Protein AF-A0A7Y5I1Z6-F1 (afdb_monomer_lite)

Sequence (76 aa):
MSGPRARFRPPWWATLGTLALSGLFVTLGLWQLDRGAQKRALFEAFDTGTATAAVGLPPGGSPLGPLRYRRVILQG

pLDDT: mean 79.22, std 15.86, range [48.31, 98.56]

Structure (mmCIF, N/CA/C/O backbone):
data_AF-A0A7Y5I1Z6-F1
#
_entry.id   AF-A0A7Y5I1Z6-F1
#
loop_
_atom_site.group_PDB
_atom_site.id
_atom_site.type_symbol
_atom_site.label_atom_id
_atom_site.label_alt_id
_atom_site.label_comp_id
_atom_site.label_asym_id
_atom_site.label_entity_id
_atom_site.label_seq_id
_atom_site.pdbx_PDB_ins_code
_atom_site.Cartn_x
_atom_site.Cartn_y
_atom_site.Cartn_z
_atom_site.occupancy
_atom_site.B_iso_or_equiv
_atom_site.auth_seq_id
_atom_site.auth_comp_id
_atom_site.auth_asym_id
_atom_site.auth_atom_id
_atom_site.pdbx_PDB_model_num
ATOM 1 N N . MET A 1 1 ? 10.307 14.428 -49.466 1.00 50.31 1 MET A N 1
ATOM 2 C CA . MET A 1 1 ? 11.493 14.157 -48.625 1.00 50.31 1 MET A CA 1
ATOM 3 C C . MET A 1 1 ? 11.031 13.345 -47.423 1.00 50.31 1 MET A C 1
ATOM 5 O O . MET A 1 1 ? 10.484 13.914 -46.490 1.00 50.31 1 MET A O 1
ATOM 9 N N . SER A 1 2 ? 11.132 12.017 -47.478 1.00 62.97 2 SER A N 1
ATOM 10 C CA . SER A 1 2 ? 10.734 11.160 -46.353 1.00 62.97 2 SER A CA 1
ATOM 11 C C . SER A 1 2 ? 11.907 11.059 -45.382 1.00 62.97 2 SER A C 1
ATOM 13 O O . SER A 1 2 ? 12.899 10.406 -45.692 1.00 62.97 2 SER A O 1
ATOM 15 N N . GLY A 1 3 ? 11.825 11.756 -44.247 1.00 73.12 3 GLY A N 1
ATOM 16 C CA . GLY A 1 3 ? 12.832 11.677 -43.188 1.00 73.12 3 GLY A CA 1
ATOM 17 C C . GLY A 1 3 ? 12.895 10.274 -42.566 1.00 73.12 3 GLY A C 1
ATOM 18 O O . GLY A 1 3 ? 11.900 9.538 -42.609 1.00 73.12 3 GLY A O 1
ATOM 19 N N . PRO A 1 4 ? 14.045 9.871 -42.000 1.00 70.81 4 PRO A N 1
ATOM 20 C CA . PRO A 1 4 ? 14.200 8.551 -41.406 1.00 70.81 4 PRO A CA 1
ATOM 21 C C . PRO A 1 4 ? 13.179 8.351 -40.278 1.00 70.81 4 PRO A C 1
ATOM 23 O O . PRO A 1 4 ? 13.112 9.127 -39.326 1.00 70.81 4 PRO A O 1
ATOM 26 N N . ARG A 1 5 ? 12.363 7.296 -40.387 1.00 74.56 5 ARG A N 1
ATOM 27 C CA . ARG A 1 5 ? 11.423 6.891 -39.334 1.00 74.56 5 ARG A CA 1
ATOM 28 C C . ARG A 1 5 ? 12.238 6.287 -38.193 1.00 74.56 5 ARG A C 1
ATOM 30 O O . ARG A 1 5 ? 12.818 5.215 -38.362 1.00 74.56 5 ARG A O 1
ATOM 37 N N . ALA A 1 6 ? 12.297 6.960 -37.045 1.00 73.88 6 ALA A N 1
ATOM 38 C CA . ALA A 1 6 ? 12.932 6.411 -35.852 1.00 73.88 6 ALA A CA 1
ATOM 39 C C . ALA A 1 6 ? 12.241 5.088 -35.477 1.00 73.88 6 ALA A C 1
ATOM 41 O O . ALA A 1 6 ? 11.046 5.055 -35.183 1.00 73.88 6 ALA A O 1
ATOM 42 N N . ARG A 1 7 ? 12.981 3.976 -35.543 1.00 79.25 7 ARG A N 1
ATOM 43 C CA . ARG A 1 7 ? 12.462 2.648 -35.208 1.00 79.25 7 ARG A CA 1
ATOM 44 C C . ARG A 1 7 ? 12.754 2.378 -33.741 1.00 79.25 7 ARG A C 1
ATOM 46 O O . ARG A 1 7 ? 13.915 2.257 -33.360 1.00 79.25 7 ARG A O 1
ATOM 53 N N . PHE A 1 8 ? 11.705 2.268 -32.932 1.00 81.19 8 PHE A N 1
ATOM 54 C CA . PHE A 1 8 ? 11.826 1.901 -31.525 1.00 81.19 8 PHE A CA 1
ATOM 55 C C . PHE A 1 8 ? 12.398 0.481 -31.417 1.00 81.19 8 PHE A C 1
ATOM 57 O O . PHE A 1 8 ? 11.747 -0.501 -31.771 1.00 81.19 8 PHE A O 1
ATOM 64 N N . ARG A 1 9 ? 13.665 0.388 -31.009 1.00 83.88 9 ARG A N 1
ATOM 65 C CA . ARG A 1 9 ? 14.400 -0.864 -30.785 1.00 83.88 9 ARG A CA 1
ATOM 66 C C . ARG A 1 9 ? 15.119 -0.746 -29.442 1.00 83.88 9 ARG A C 1
ATOM 68 O O . ARG A 1 9 ? 16.332 -0.534 -29.430 1.00 83.88 9 ARG A O 1
ATOM 75 N N . PRO A 1 10 ? 14.378 -0.779 -28.320 1.00 83.25 10 PRO A N 1
ATOM 76 C CA . PRO A 1 10 ? 14.998 -0.707 -27.011 1.00 83.25 10 PRO A CA 1
ATOM 77 C C . PRO A 1 10 ? 15.958 -1.891 -26.854 1.00 83.25 10 PRO A C 1
ATOM 79 O O . PRO A 1 10 ? 15.649 -3.002 -27.299 1.00 83.25 10 PRO A O 1
ATOM 82 N N . PRO A 1 11 ? 17.133 -1.680 -26.250 1.00 91.94 11 PRO A N 1
ATOM 83 C CA . PRO A 1 11 ? 18.023 -2.785 -25.957 1.00 91.94 11 PRO A CA 1
ATOM 84 C C . PRO A 1 11 ? 17.344 -3.744 -24.964 1.00 91.94 11 PRO A C 1
ATOM 86 O O . PRO A 1 11 ? 16.532 -3.336 -24.129 1.00 91.94 11 PRO A O 1
ATOM 89 N N . TRP A 1 12 ? 17.664 -5.036 -25.053 1.00 93.69 12 TRP A N 1
ATOM 9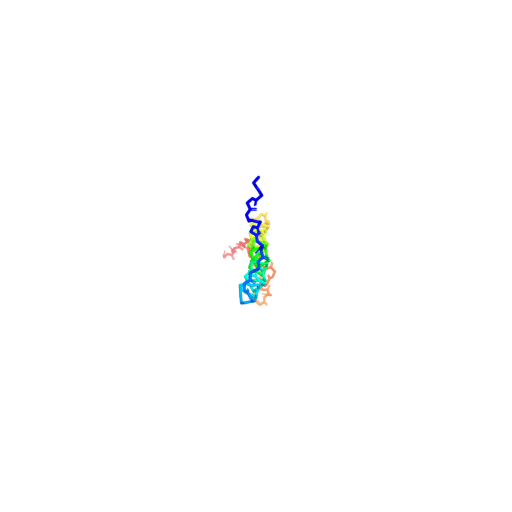0 C CA . TRP A 1 12 ? 16.996 -6.087 -24.272 1.00 93.69 12 TRP A CA 1
ATOM 91 C C . TRP A 1 12 ? 17.077 -5.844 -22.754 1.00 93.69 12 TRP A C 1
ATOM 93 O O . TRP A 1 12 ? 16.105 -6.080 -22.039 1.00 93.69 12 TRP A O 1
ATOM 103 N N . TRP A 1 13 ? 18.188 -5.280 -22.269 1.00 95.19 13 TRP A N 1
ATOM 104 C CA . TRP A 1 13 ? 18.366 -4.937 -20.857 1.00 95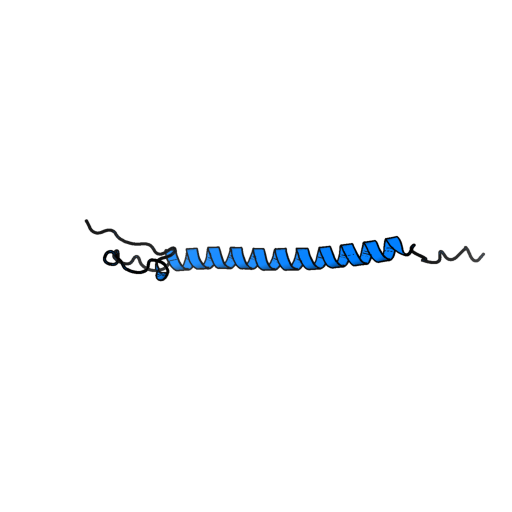.19 13 TRP A CA 1
ATOM 105 C C . TRP A 1 13 ? 17.416 -3.823 -20.400 1.00 95.19 13 TRP A C 1
ATOM 107 O O . TRP A 1 13 ? 16.932 -3.870 -19.274 1.00 95.19 13 TRP A O 1
ATOM 117 N N . ALA A 1 14 ? 17.091 -2.858 -21.269 1.00 94.12 14 ALA A N 1
ATOM 118 C CA . ALA A 1 14 ? 16.131 -1.806 -20.942 1.00 94.12 14 ALA A CA 1
ATOM 119 C C . ALA A 1 14 ? 14.722 -2.390 -20.808 1.00 94.12 14 ALA A C 1
ATOM 121 O O . ALA A 1 14 ? 13.993 -2.022 -19.896 1.00 94.12 14 ALA A O 1
ATOM 122 N N . THR A 1 15 ? 14.376 -3.366 -21.652 1.00 94.50 15 THR A N 1
ATOM 123 C CA . THR A 1 15 ? 13.094 -4.082 -21.558 1.00 94.50 15 THR A CA 1
ATOM 124 C C . THR A 1 15 ? 12.987 -4.856 -20.243 1.00 94.50 15 THR A C 1
ATOM 126 O O . THR A 1 15 ? 11.976 -4.754 -19.550 1.00 94.50 15 THR A O 1
ATOM 129 N N . LEU A 1 16 ? 14.045 -5.578 -19.854 1.00 96.88 16 LEU A N 1
ATOM 130 C CA . LEU A 1 16 ? 14.091 -6.266 -18.559 1.00 96.88 16 LEU A CA 1
ATOM 131 C C . LEU A 1 16 ? 14.025 -5.288 -17.384 1.00 96.88 16 LEU A C 1
ATOM 133 O O . LEU A 1 16 ? 13.291 -5.533 -16.430 1.00 96.88 16 LEU A O 1
ATOM 137 N N . GLY A 1 17 ? 14.744 -4.167 -17.467 1.00 97.69 17 GLY A N 1
ATOM 138 C CA . GLY A 1 17 ? 14.703 -3.112 -16.459 1.00 97.69 17 GLY A CA 1
ATOM 139 C C . GLY A 1 17 ? 13.299 -2.538 -16.291 1.00 97.69 17 GLY A C 1
ATOM 140 O O . GLY A 1 17 ? 12.816 -2.421 -15.168 1.00 97.69 17 GLY A O 1
ATOM 141 N N . THR A 1 18 ? 12.602 -2.250 -17.393 1.00 96.62 18 THR A N 1
ATOM 142 C CA . THR A 1 18 ? 11.209 -1.794 -17.353 1.00 96.62 18 THR A CA 1
ATOM 143 C C . THR A 1 18 ? 10.302 -2.831 -16.703 1.00 96.62 18 THR A C 1
ATOM 145 O O . THR A 1 18 ? 9.553 -2.473 -15.804 1.0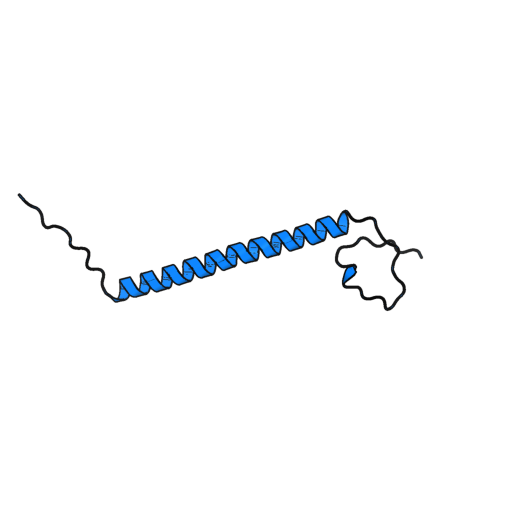0 96.62 18 THR A O 1
ATOM 148 N N . LEU A 1 19 ? 10.400 -4.109 -17.082 1.00 97.50 19 LEU A N 1
ATOM 149 C CA . LEU A 1 19 ? 9.591 -5.171 -16.474 1.00 97.50 19 LEU A CA 1
ATOM 150 C C . LEU A 1 19 ? 9.835 -5.288 -14.963 1.00 97.50 19 LEU A C 1
ATOM 152 O O . LEU A 1 19 ? 8.880 -5.367 -14.190 1.00 97.50 19 LEU A O 1
ATOM 156 N N . ALA A 1 20 ? 11.098 -5.240 -14.536 1.00 98.25 20 ALA A N 1
ATOM 157 C CA . ALA A 1 20 ? 11.460 -5.288 -13.124 1.00 98.25 20 ALA A CA 1
ATOM 158 C C . ALA A 1 20 ? 10.909 -4.078 -12.352 1.00 98.25 20 ALA A C 1
ATOM 160 O O . ALA A 1 20 ? 10.300 -4.246 -11.295 1.00 98.25 20 ALA A O 1
ATOM 161 N N . LEU A 1 21 ? 11.060 -2.865 -12.894 1.00 98.38 21 LEU A N 1
ATOM 162 C CA . LEU A 1 21 ? 10.544 -1.645 -12.272 1.00 98.38 21 LEU A CA 1
ATOM 163 C C . LEU A 1 21 ? 9.016 -1.617 -12.234 1.00 98.38 21 LEU A C 1
ATOM 165 O O . LEU A 1 21 ? 8.448 -1.192 -11.233 1.00 98.38 21 LEU A O 1
ATOM 169 N N . SER A 1 22 ? 8.340 -2.103 -13.276 1.00 98.31 22 SER A N 1
ATOM 170 C CA . SER A 1 22 ? 6.884 -2.251 -13.278 1.00 98.31 22 SER A CA 1
ATOM 171 C C . SER A 1 22 ? 6.422 -3.221 -12.189 1.00 98.31 22 SER A C 1
ATOM 173 O O . SER A 1 22 ? 5.501 -2.898 -11.441 1.00 98.31 22 SER A O 1
ATOM 175 N N . GLY A 1 23 ? 7.090 -4.370 -12.043 1.00 98.38 23 GLY A N 1
ATOM 176 C CA . GLY A 1 23 ? 6.803 -5.325 -10.969 1.00 98.38 23 GLY A CA 1
ATOM 177 C C . GLY A 1 23 ? 7.021 -4.725 -9.578 1.00 98.38 23 GLY A C 1
ATOM 178 O O . GLY A 1 23 ? 6.163 -4.855 -8.701 1.00 98.38 23 GLY A O 1
ATOM 179 N N . LEU A 1 24 ? 8.126 -3.998 -9.391 1.00 98.50 24 LEU A N 1
ATOM 180 C CA . LEU A 1 24 ? 8.416 -3.285 -8.148 1.00 98.50 24 LEU A CA 1
ATOM 181 C C . LEU A 1 24 ? 7.350 -2.225 -7.842 1.00 98.50 24 LEU A C 1
ATOM 183 O O . LEU A 1 24 ? 6.857 -2.164 -6.719 1.00 98.50 24 LEU A O 1
ATOM 187 N N . PHE A 1 25 ? 6.959 -1.428 -8.837 1.00 98.56 25 PHE A N 1
ATOM 188 C CA . PHE A 1 25 ? 5.944 -0.388 -8.693 1.00 98.56 25 PHE A CA 1
ATOM 189 C C . PHE A 1 25 ? 4.594 -0.964 -8.251 1.00 98.56 25 PHE A C 1
ATOM 191 O O . PHE A 1 25 ? 4.003 -0.470 -7.293 1.00 98.56 25 PHE A O 1
ATOM 198 N N . VAL A 1 26 ? 4.136 -2.048 -8.888 1.00 98.38 26 VAL A N 1
ATOM 199 C CA . VAL A 1 26 ? 2.884 -2.725 -8.509 1.00 98.38 26 VAL A CA 1
ATOM 200 C C . VAL A 1 26 ? 2.975 -3.288 -7.092 1.00 98.38 26 VAL A C 1
ATOM 202 O O . VAL A 1 26 ? 2.072 -3.073 -6.286 1.00 98.38 26 VAL A O 1
ATOM 205 N N . THR A 1 27 ? 4.081 -3.956 -6.759 1.00 98.06 27 THR A N 1
ATOM 206 C CA . THR A 1 27 ? 4.283 -4.554 -5.430 1.00 98.06 27 THR A CA 1
ATOM 207 C C . THR A 1 27 ? 4.262 -3.492 -4.329 1.00 98.06 27 THR A C 1
ATOM 209 O O . THR A 1 27 ? 3.594 -3.661 -3.308 1.00 98.06 27 THR A O 1
ATOM 212 N N . LEU A 1 28 ? 4.945 -2.365 -4.548 1.00 97.94 28 LEU A N 1
ATOM 213 C CA . LEU A 1 28 ? 4.947 -1.245 -3.609 1.00 97.94 28 LEU A CA 1
ATOM 214 C C . LEU A 1 28 ? 3.576 -0.573 -3.512 1.00 97.94 28 LEU A C 1
ATOM 216 O O . LEU A 1 28 ? 3.148 -0.254 -2.406 1.00 97.94 28 LEU A O 1
ATOM 220 N N . GLY A 1 29 ? 2.867 -0.396 -4.629 1.00 97.69 29 GLY A N 1
ATOM 221 C CA . GLY A 1 29 ? 1.512 0.156 -4.630 1.00 97.69 29 GLY A CA 1
ATOM 222 C C . GLY A 1 29 ? 0.542 -0.694 -3.806 1.00 97.69 29 GLY A C 1
ATOM 223 O O . GLY A 1 29 ? -0.183 -0.169 -2.962 1.00 97.69 29 GLY A O 1
ATOM 224 N N . LEU A 1 30 ? 0.585 -2.019 -3.971 1.00 98.06 3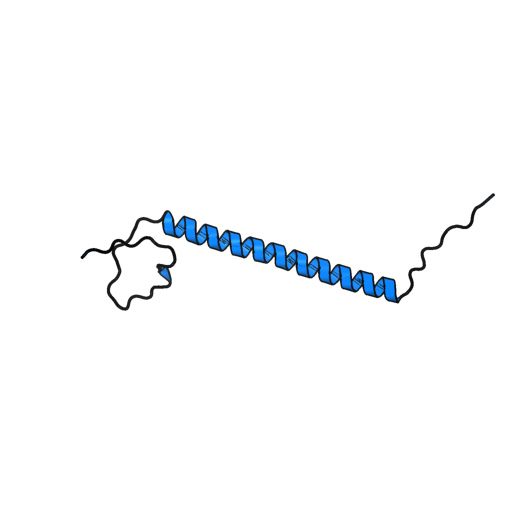0 LEU A N 1
ATOM 225 C CA . LEU A 1 30 ? -0.216 -2.948 -3.168 1.00 98.06 30 LEU A CA 1
ATOM 226 C C . LEU A 1 30 ? 0.140 -2.866 -1.680 1.00 98.06 30 LEU A C 1
ATOM 228 O O . LEU A 1 30 ? -0.753 -2.778 -0.838 1.00 98.06 30 LEU A O 1
ATOM 232 N N . TRP A 1 31 ? 1.433 -2.821 -1.354 1.00 96.81 31 TRP A N 1
ATOM 233 C CA . TRP A 1 31 ? 1.887 -2.660 0.026 1.00 96.81 31 TRP A CA 1
ATOM 234 C C . TRP A 1 31 ? 1.418 -1.338 0.646 1.00 96.81 31 TRP A C 1
ATOM 236 O O . TRP A 1 31 ? 1.011 -1.307 1.807 1.00 96.81 31 TRP A O 1
ATOM 246 N N . GLN A 1 32 ? 1.432 -0.242 -0.116 1.00 97.06 32 GLN A N 1
ATOM 247 C CA . GLN A 1 32 ? 0.938 1.054 0.350 1.00 97.06 32 GLN A CA 1
ATOM 248 C C . GLN A 1 32 ? -0.564 1.019 0.649 1.00 97.06 32 GLN A C 1
ATOM 250 O O . GLN A 1 32 ? -0.989 1.544 1.682 1.00 97.06 32 GLN A O 1
ATOM 255 N N . LEU A 1 33 ? -1.363 0.384 -0.215 1.00 96.38 33 LEU A N 1
ATOM 256 C CA . LEU A 1 33 ? -2.805 0.229 -0.005 1.00 96.38 33 LEU A CA 1
ATOM 257 C C . LEU A 1 33 ? -3.107 -0.602 1.244 1.00 96.38 33 LEU A C 1
ATOM 259 O O . LEU A 1 33 ? -3.909 -0.178 2.080 1.00 96.38 33 LEU A O 1
ATOM 263 N N . ASP A 1 34 ? -2.426 -1.736 1.393 1.00 96.31 34 ASP A N 1
ATOM 264 C CA . ASP A 1 34 ? -2.547 -2.618 2.552 1.00 96.31 34 ASP A CA 1
ATOM 265 C C . ASP A 1 34 ? -2.149 -1.896 3.849 1.00 96.31 34 ASP A C 1
ATOM 267 O O . ASP A 1 34 ? -2.912 -1.853 4.815 1.00 96.31 34 ASP A O 1
ATOM 271 N N . ARG A 1 35 ? -1.013 -1.190 3.855 1.00 94.44 35 ARG A N 1
ATOM 272 C CA . ARG A 1 35 ? -0.601 -0.377 5.008 1.00 94.44 35 ARG A CA 1
ATOM 273 C C . ARG A 1 35 ? -1.582 0.739 5.333 1.00 94.44 35 ARG A C 1
ATOM 275 O O . ARG A 1 35 ? -1.795 1.034 6.509 1.00 94.44 35 ARG A O 1
ATOM 282 N N . GLY A 1 36 ? -2.188 1.354 4.321 1.00 95.38 36 GLY A N 1
ATOM 283 C CA . GLY A 1 36 ? -3.263 2.323 4.505 1.00 95.38 36 GLY A CA 1
ATOM 284 C C . GLY A 1 36 ? -4.492 1.701 5.169 1.00 95.38 36 GLY A C 1
ATOM 285 O O . GLY A 1 36 ? -5.057 2.297 6.085 1.00 95.38 36 GLY A O 1
ATOM 286 N N . ALA A 1 37 ? -4.877 0.493 4.752 1.00 94.50 37 ALA A N 1
ATOM 287 C CA . ALA A 1 37 ? -5.982 -0.251 5.350 1.00 94.50 37 ALA A CA 1
ATOM 288 C C . ALA A 1 37 ? -5.694 -0.638 6.806 1.00 94.50 37 ALA A C 1
ATOM 290 O O . ALA A 1 37 ? -6.530 -0.386 7.669 1.00 94.50 37 ALA A O 1
ATOM 291 N N . GLN A 1 38 ? -4.492 -1.138 7.104 1.00 91.75 38 GLN A N 1
ATOM 292 C CA . GLN A 1 38 ? -4.074 -1.463 8.472 1.00 91.75 38 GLN A CA 1
ATOM 293 C C . GLN A 1 38 ? -4.146 -0.248 9.404 1.00 91.75 38 GLN A C 1
ATOM 295 O O . GLN A 1 38 ? -4.623 -0.356 10.531 1.00 91.75 38 GLN A O 1
ATOM 300 N N . LYS A 1 39 ? -3.690 0.924 8.941 1.00 90.25 39 LYS A N 1
ATOM 301 C CA . LYS A 1 39 ? -3.774 2.162 9.729 1.00 90.25 39 LYS A CA 1
ATOM 302 C C . LYS A 1 39 ? -5.222 2.562 9.992 1.00 90.25 39 LYS A C 1
ATOM 304 O O . LYS A 1 39 ? -5.551 2.880 11.128 1.00 90.25 39 LYS A O 1
ATOM 309 N N . ARG A 1 40 ? -6.084 2.520 8.970 1.00 91.88 40 ARG A N 1
ATOM 310 C CA . ARG A 1 40 ? -7.518 2.813 9.121 1.00 91.88 40 ARG A CA 1
ATOM 311 C C . ARG A 1 40 ? -8.184 1.870 10.124 1.00 91.88 40 ARG A C 1
ATOM 313 O O . ARG A 1 40 ? -8.835 2.356 11.036 1.00 91.88 40 ARG A O 1
ATOM 320 N N . ALA A 1 41 ? -7.925 0.567 10.023 1.00 90.31 41 ALA A N 1
ATOM 321 C CA . ALA A 1 41 ? -8.445 -0.425 10.963 1.00 90.31 41 ALA A CA 1
ATOM 322 C C . ALA A 1 41 ? -7.967 -0.181 12.406 1.00 90.31 41 ALA A C 1
ATOM 324 O O . ALA A 1 41 ? -8.724 -0.375 13.354 1.00 90.31 41 ALA A O 1
ATOM 325 N N . LEU A 1 42 ? -6.721 0.277 12.592 1.00 86.56 42 LEU A N 1
ATOM 326 C CA . LEU A 1 42 ? -6.202 0.628 13.915 1.00 86.56 42 LEU A CA 1
ATOM 327 C C . LEU A 1 42 ? -6.936 1.831 14.522 1.00 86.56 42 LEU A C 1
ATOM 329 O O . LEU A 1 42 ? -7.287 1.792 15.699 1.00 86.56 42 LEU A O 1
ATOM 333 N N . PHE A 1 43 ? -7.166 2.883 13.733 1.00 87.06 43 PHE A N 1
ATOM 334 C CA . PHE A 1 43 ? -7.924 4.050 14.190 1.00 87.06 43 PHE A CA 1
ATOM 335 C C . PHE A 1 43 ? -9.384 3.699 14.474 1.00 87.06 43 PHE A C 1
ATOM 337 O O . PHE A 1 43 ? -9.890 4.057 15.528 1.00 87.06 43 PHE A O 1
ATOM 344 N N . GLU A 1 44 ? -10.024 2.914 13.610 1.00 87.38 44 GLU A N 1
ATOM 345 C CA . GLU A 1 44 ? -11.398 2.449 13.812 1.00 87.38 44 GLU A CA 1
ATOM 346 C C . GLU A 1 44 ? -11.548 1.619 15.097 1.00 87.38 44 GLU A C 1
ATOM 348 O O . GLU A 1 44 ? -12.492 1.818 15.863 1.00 87.38 44 GLU A O 1
ATOM 353 N N . ALA A 1 45 ? -10.587 0.736 15.393 1.00 81.50 45 ALA A N 1
ATOM 354 C CA . ALA A 1 45 ? -10.567 -0.018 16.645 1.00 81.50 45 ALA A CA 1
ATOM 355 C C . ALA A 1 45 ? -10.412 0.896 17.874 1.00 81.50 45 ALA A C 1
ATOM 357 O O . ALA A 1 45 ? -11.019 0.642 18.917 1.00 81.50 45 ALA A O 1
ATOM 358 N N . PHE A 1 46 ? -9.621 1.965 17.755 1.00 81.25 46 PHE A N 1
ATOM 359 C CA . PHE A 1 46 ? -9.444 2.950 18.818 1.00 81.25 46 PHE A CA 1
ATOM 360 C C . PHE A 1 46 ? -10.704 3.798 19.035 1.00 81.25 46 PHE A C 1
ATOM 362 O O . PHE A 1 46 ? -11.161 3.933 20.170 1.00 81.25 46 PHE A O 1
ATOM 369 N N . ASP A 1 47 ? -11.304 4.318 17.965 1.00 78.88 47 ASP A N 1
ATOM 370 C CA . ASP A 1 47 ? -12.539 5.106 18.021 1.00 78.88 47 ASP A CA 1
ATOM 371 C C . ASP A 1 47 ? -13.692 4.266 18.580 1.00 78.88 47 ASP A C 1
ATOM 373 O O . ASP A 1 47 ? -14.401 4.698 19.486 1.00 78.88 47 ASP A O 1
ATOM 377 N N . THR A 1 48 ? -13.823 3.012 18.139 1.00 76.31 48 THR A N 1
ATOM 378 C CA . THR A 1 48 ? -14.823 2.078 18.678 1.00 76.31 48 THR A CA 1
ATOM 379 C C . THR A 1 48 ? -14.585 1.803 20.164 1.00 76.31 48 THR A C 1
ATOM 381 O O . THR A 1 48 ? -15.515 1.866 20.971 1.00 76.31 48 THR A O 1
ATOM 384 N N . GLY A 1 49 ? -13.339 1.531 20.565 1.00 69.75 49 GLY A N 1
ATOM 385 C CA . GLY A 1 49 ? -12.987 1.257 21.961 1.00 69.75 49 GLY A CA 1
ATOM 386 C C . GLY A 1 49 ? -13.210 2.452 22.895 1.00 69.75 49 GLY A C 1
ATOM 387 O O . GLY A 1 49 ? -13.653 2.275 24.034 1.00 69.75 49 GLY A O 1
ATOM 388 N N . THR A 1 50 ? -12.966 3.670 22.407 1.00 65.94 50 THR A N 1
ATOM 389 C CA . THR A 1 50 ? -13.136 4.915 23.174 1.00 65.94 50 THR A CA 1
ATOM 390 C C . THR A 1 50 ? -14.577 5.421 23.205 1.00 65.94 50 THR A C 1
ATOM 392 O O . THR A 1 50 ? -14.983 5.984 24.225 1.00 65.94 50 THR A O 1
ATOM 395 N N . ALA A 1 51 ? -15.359 5.184 22.146 1.00 62.91 51 ALA A N 1
ATOM 396 C CA . ALA A 1 51 ? -16.794 5.470 22.092 1.00 62.91 51 ALA A CA 1
ATOM 397 C C . ALA A 1 51 ? -17.631 4.476 22.917 1.00 62.91 51 ALA A C 1
ATOM 399 O O . ALA A 1 51 ? -18.748 4.789 23.330 1.00 62.91 51 ALA A O 1
ATOM 400 N N . THR A 1 52 ? -17.100 3.281 23.193 1.00 60.28 52 THR A N 1
ATOM 401 C CA . THR A 1 52 ? -17.776 2.288 24.033 1.00 60.28 52 THR A CA 1
ATOM 402 C C . THR A 1 52 ? -17.743 2.715 25.505 1.00 60.28 52 THR A C 1
ATOM 404 O O . THR A 1 52 ? -16.680 3.015 26.051 1.00 60.28 52 THR A O 1
ATOM 407 N N . ALA A 1 53 ? -18.908 2.702 26.166 1.00 57.16 53 ALA A N 1
ATOM 408 C CA . ALA A 1 53 ? -19.051 3.053 27.579 1.00 57.16 53 ALA A CA 1
ATOM 409 C C . ALA A 1 53 ? -18.042 2.299 28.460 1.00 57.16 53 ALA A C 1
ATOM 411 O O . ALA A 1 53 ? -17.792 1.099 28.268 1.00 57.16 53 ALA A O 1
ATOM 412 N N . ALA A 1 54 ? -17.455 3.028 29.412 1.00 60.47 54 ALA A N 1
ATOM 413 C CA . ALA A 1 54 ? -16.415 2.494 30.270 1.00 60.47 54 ALA A CA 1
ATOM 414 C C . ALA A 1 54 ? -16.966 1.348 31.128 1.00 60.47 54 ALA A C 1
ATOM 416 O O . ALA A 1 54 ? -18.028 1.476 31.735 1.00 60.47 54 ALA A O 1
ATOM 417 N N . VAL A 1 55 ? -16.251 0.225 31.165 1.00 63.28 55 VAL A N 1
ATOM 418 C CA . VAL A 1 55 ? -16.652 -0.956 31.946 1.00 63.28 55 VAL A CA 1
ATOM 419 C C . VAL A 1 55 ? -15.827 -1.020 33.224 1.00 63.28 55 VAL A C 1
ATOM 421 O O . VAL A 1 55 ? -14.658 -0.634 33.231 1.00 63.28 55 VAL A O 1
ATOM 424 N N . GLY A 1 56 ? -16.441 -1.465 34.323 1.00 62.38 56 GLY A N 1
ATOM 425 C CA . GLY A 1 56 ? -15.724 -1.711 35.575 1.00 62.38 56 GLY A CA 1
ATOM 426 C C . GLY A 1 56 ? -14.580 -2.699 35.351 1.00 62.38 56 GLY A C 1
ATOM 427 O O . GLY A 1 56 ? -14.710 -3.623 34.546 1.00 62.38 56 GLY A O 1
ATOM 428 N N . LEU A 1 57 ? -13.445 -2.479 36.015 1.00 61.16 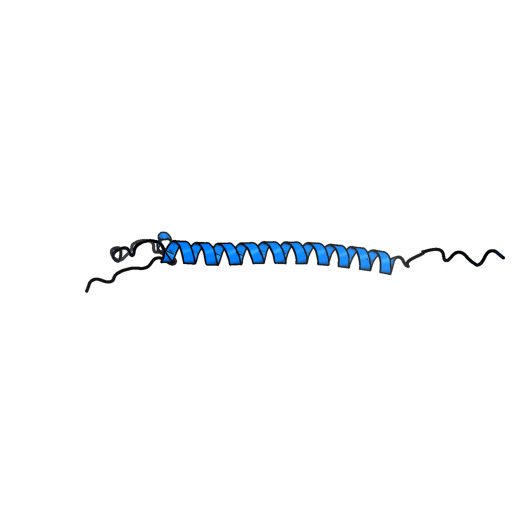57 LEU A N 1
ATOM 429 C CA . LEU A 1 57 ? -12.275 -3.338 35.854 1.00 61.16 57 LEU A CA 1
ATOM 430 C C . LEU A 1 57 ? -12.659 -4.810 36.121 1.00 61.16 57 LEU A C 1
ATOM 432 O O . LEU A 1 57 ? -13.132 -5.116 37.218 1.00 61.16 57 LEU A O 1
ATOM 436 N N . PRO A 1 58 ? -12.492 -5.725 35.148 1.00 63.62 58 PRO A N 1
ATOM 437 C CA . PRO A 1 58 ? -12.794 -7.129 35.373 1.00 63.62 58 PRO A CA 1
ATOM 438 C C . PRO A 1 58 ? -11.847 -7.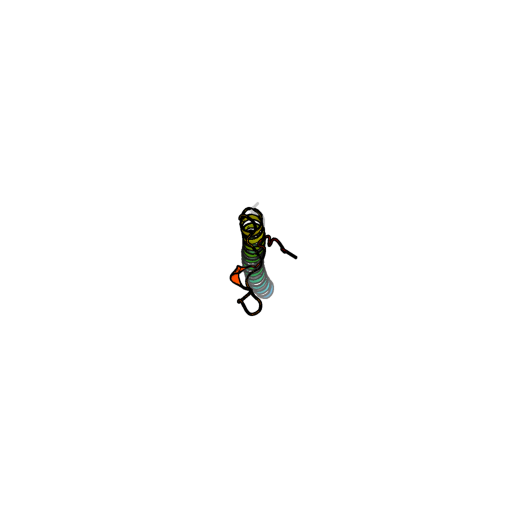710 36.439 1.00 63.62 58 PRO A C 1
ATOM 440 O O . PRO A 1 58 ? -10.700 -7.266 36.547 1.00 63.62 58 PRO A O 1
ATOM 443 N N . PRO A 1 59 ? -12.302 -8.700 37.228 1.00 64.75 59 PRO A N 1
ATOM 444 C CA . PRO A 1 59 ? -11.499 -9.300 38.287 1.00 64.75 59 PRO A CA 1
ATOM 445 C C . PRO A 1 59 ? -10.183 -9.872 37.741 1.00 64.75 59 PRO A C 1
ATOM 447 O O . PRO A 1 59 ? -10.109 -10.342 36.596 1.00 64.75 59 PRO A O 1
ATOM 450 N N . GLY A 1 60 ? -9.138 -9.804 38.573 1.00 62.72 60 GLY A N 1
ATOM 451 C CA . GLY A 1 60 ? -7.775 -10.198 38.218 1.00 62.72 60 GLY A CA 1
ATOM 452 C C . GLY A 1 60 ? -7.716 -11.604 37.619 1.00 62.72 60 GLY A C 1
ATOM 453 O O . GLY A 1 60 ? -8.272 -12.544 38.177 1.00 62.72 60 GLY A O 1
ATOM 454 N N . GLY A 1 61 ? -7.057 -11.733 36.464 1.00 66.62 61 GLY A N 1
ATOM 455 C CA . GLY A 1 61 ? -6.957 -12.990 35.708 1.00 66.62 61 GLY A CA 1
ATOM 456 C C . GLY A 1 61 ? -7.861 -13.079 34.473 1.00 66.62 61 GLY A C 1
ATOM 457 O O . GLY A 1 61 ? -7.746 -14.034 33.710 1.00 66.62 61 GLY A O 1
ATOM 458 N N . SER A 1 62 ? -8.719 -12.084 34.223 1.00 66.69 62 SER A N 1
ATOM 459 C CA . SER A 1 62 ? -9.525 -12.036 32.996 1.00 66.69 62 SER A CA 1
ATOM 460 C C . SER A 1 62 ? -8.666 -11.730 31.756 1.00 66.69 62 SER A C 1
ATOM 462 O O . SER A 1 62 ? -7.783 -10.869 31.822 1.00 66.69 62 SER A O 1
ATOM 464 N N . PRO A 1 63 ? -8.918 -12.380 30.603 1.00 64.06 63 PRO A N 1
ATOM 465 C CA . PRO A 1 63 ? -8.186 -12.096 29.374 1.00 64.06 63 PRO A CA 1
ATOM 466 C C . PRO A 1 63 ? -8.395 -10.635 28.955 1.00 64.06 63 PRO A C 1
ATOM 468 O O . PRO A 1 63 ? -9.521 -10.181 28.782 1.00 64.06 63 PRO A O 1
ATOM 471 N N . LEU A 1 64 ? -7.292 -9.900 28.778 1.00 62.94 64 LEU A N 1
ATOM 472 C CA . LEU A 1 64 ? -7.285 -8.468 28.439 1.00 62.94 64 LEU A CA 1
ATOM 473 C C . LEU A 1 64 ? -7.436 -8.193 26.933 1.00 62.94 64 LEU A C 1
ATOM 475 O O . LEU A 1 64 ? -7.638 -7.050 26.532 1.00 62.94 64 LEU A O 1
ATOM 479 N N . GLY A 1 65 ? -7.351 -9.230 26.092 1.00 63.69 65 GLY A N 1
ATOM 480 C CA . GLY A 1 65 ? -7.517 -9.131 24.636 1.00 63.69 65 GLY A CA 1
ATOM 481 C C . GLY A 1 65 ? -8.797 -8.398 24.191 1.00 63.69 65 GLY A C 1
ATOM 482 O O . GLY A 1 65 ? -8.696 -7.513 23.345 1.00 63.69 65 GLY A O 1
ATOM 483 N N . PRO A 1 66 ? -9.973 -8.672 24.793 1.00 62.94 66 PRO A N 1
ATOM 484 C CA . PRO A 1 66 ? -11.226 -7.968 24.502 1.00 62.94 66 PRO A CA 1
ATOM 485 C C . PRO A 1 66 ? -11.300 -6.532 25.049 1.00 62.94 66 PRO A C 1
ATOM 487 O O . PRO A 1 66 ? -12.222 -5.799 24.705 1.00 62.94 66 PRO A O 1
ATOM 490 N N . LEU A 1 67 ? -10.376 -6.124 25.927 1.00 58.81 67 LEU A N 1
ATOM 491 C CA . LEU A 1 67 ? -10.342 -4.784 26.528 1.00 58.81 67 LEU A CA 1
ATOM 492 C C . LEU A 1 67 ? -9.380 -3.831 25.806 1.00 58.81 67 LEU A C 1
ATOM 494 O O . LEU A 1 67 ? -9.192 -2.695 26.245 1.00 58.81 67 LEU A O 1
ATOM 498 N N . ARG A 1 68 ? -8.763 -4.259 24.698 1.00 63.09 68 ARG A N 1
ATOM 499 C CA . ARG A 1 68 ? -7.842 -3.412 23.936 1.00 63.09 68 ARG A CA 1
ATOM 500 C C . ARG A 1 68 ? -8.579 -2.152 23.464 1.00 63.09 68 ARG A C 1
ATOM 502 O O . ARG A 1 68 ? -9.576 -2.248 22.761 1.00 63.09 68 ARG A O 1
ATOM 509 N N . TYR A 1 69 ? -8.077 -0.990 23.886 1.00 61.56 69 TYR A N 1
ATOM 510 C CA . TYR A 1 69 ? -8.642 0.346 23.627 1.00 61.56 69 TYR A CA 1
ATOM 511 C C . TYR A 1 69 ? -9.957 0.688 24.346 1.00 61.56 69 TYR A C 1
ATOM 513 O O . TYR A 1 69 ? -10.533 1.736 24.066 1.00 61.56 69 TYR A O 1
ATOM 521 N N . ARG A 1 70 ? -10.420 -0.126 25.304 1.00 59.62 70 ARG A N 1
ATOM 522 C CA . ARG A 1 70 ? -11.632 0.173 26.079 1.00 59.62 70 ARG A CA 1
ATOM 523 C C . ARG A 1 70 ? -11.316 1.012 27.316 1.00 59.62 70 ARG A C 1
ATOM 525 O O . ARG A 1 70 ? -10.374 0.718 28.051 1.00 59.62 70 ARG A O 1
ATOM 532 N N . ARG A 1 71 ? -12.133 2.033 27.589 1.00 57.47 71 ARG A N 1
ATOM 533 C CA . ARG A 1 71 ? -12.051 2.793 28.849 1.00 57.47 71 ARG A CA 1
ATOM 534 C C . ARG A 1 71 ? -12.487 1.890 30.011 1.00 57.47 71 ARG A C 1
ATOM 536 O O . ARG A 1 71 ? -13.526 1.239 29.924 1.00 57.47 71 ARG A O 1
ATOM 543 N N . VAL A 1 72 ? -11.714 1.858 31.095 1.00 61.88 72 VAL A N 1
ATOM 544 C CA . VAL A 1 72 ? -12.061 1.129 32.326 1.00 61.88 72 VAL A CA 1
ATOM 545 C C . VAL A 1 72 ? -12.124 2.083 33.511 1.00 61.88 72 VAL A C 1
ATOM 547 O O . VAL A 1 72 ? -11.287 2.978 33.626 1.00 61.88 72 VAL A O 1
ATOM 550 N N . ILE A 1 73 ? -13.128 1.911 34.373 1.00 64.06 73 ILE A N 1
ATOM 551 C CA . ILE A 1 73 ? -13.239 2.651 35.638 1.00 64.06 73 ILE A CA 1
ATOM 552 C C . ILE A 1 73 ? -12.626 1.781 36.737 1.00 64.06 73 ILE A C 1
ATOM 554 O O . ILE A 1 73 ? -13.063 0.649 36.954 1.00 64.06 73 ILE A O 1
ATOM 558 N N . LEU A 1 74 ? -11.607 2.313 37.413 1.00 58.78 74 LEU A N 1
ATOM 559 C CA . LEU A 1 74 ? -11.037 1.727 38.624 1.00 58.78 74 LEU A CA 1
ATOM 560 C C . LEU A 1 74 ? -11.879 2.197 39.814 1.00 58.78 74 LEU A C 1
ATOM 562 O O . LEU A 1 74 ? -11.944 3.397 40.075 1.00 58.78 74 LEU A O 1
ATOM 566 N N . GLN A 1 75 ? -12.544 1.270 40.501 1.00 59.84 75 GLN A N 1
ATOM 567 C CA . GLN A 1 75 ? -13.125 1.530 41.818 1.00 59.84 75 GLN A CA 1
ATOM 568 C C . GLN A 1 75 ? -12.123 1.041 42.865 1.00 59.84 75 GLN A C 1
ATOM 570 O O . GLN A 1 75 ? -11.774 -0.139 42.870 1.00 59.84 75 GLN A O 1
ATOM 575 N N . GLY A 1 76 ? -11.615 1.976 43.667 1.00 48.31 76 GLY A N 1
ATOM 576 C CA . GLY A 1 76 ? -10.792 1.728 44.850 1.00 48.31 76 GLY A CA 1
ATOM 577 C C . GLY A 1 76 ? -11.536 2.136 46.108 1.00 48.31 76 GLY A C 1
ATOM 578 O O . GLY A 1 76 ? -12.504 2.922 45.976 1.00 48.31 76 GLY A O 1
#

Foldseek 3Di:
DDPDDDDDDDPPVVVVVVVVVVVVVVVVVVVVVVVVVVVVVVVVVLCVQDPDDADEDPPPPDDCVVNVNHHHDYDD

Radius of gyration: 27.86 Å; chains: 1; bounding box: 37×27×94 Å

Secondary structure (DSSP, 8-state):
-----------HHHHHHHHHHHHHHHHHHHHHHHHHHHHHHHHHHHHHHHHSPPEEPPPTT--SGGGTT--EEPP-